Protein AF-A0A9E6S1B4-F1 (afdb_monomer)

Mean predicted aligned error: 5.27 Å

Solvent-accessible surface area (backbone atoms only — not comparable to full-atom values): 9412 Å² total; per-residue (Å²): 136,85,59,66,65,37,51,51,25,33,71,70,64,38,56,71,58,23,32,52,42,49,44,49,50,55,27,50,64,51,75,34,67,83,43,92,79,65,67,80,50,60,74,40,54,76,64,42,59,62,69,63,54,49,52,54,33,50,51,36,23,66,56,49,74,61,35,23,15,50,50,43,37,40,50,52,29,45,79,61,71,38,50,43,78,50,42,69,63,47,36,74,74,39,48,66,60,47,30,52,36,49,50,51,41,37,45,66,21,43,48,30,47,99,84,72,44,78,51,91,64,92,57,98,34,57,26,37,36,66,56,63,56,77,93,60,61,58,99,61,52,48,63,51,50,37,52,54,34,38,66,59,53,71,82,70,47,61,78,76,66,68,87,80,79,130

Secondary structure (DSSP, 8-state):
---HHHHHHHHTT-HHHHHHHHHHHHHHHTT-TT-TT----HHHHHTS-HHHHHHHHHHHHHHHTTSSSHHHHHHHHHHTT--GGGHHHHHHH-HHHHHHHHHHHHHHTTSB-TTSPBP-S----TT----TTTTSS-SS--HHHHHHHTT--GGGTTTGGGTT--

Radius of gyration: 15.28 Å; Cα contacts (8 Å, |Δi|>4): 202; chains: 1; bounding box: 38×52×39 Å

Foldseek 3Di:
DDCPQLLVCLLVVVQVSNLVVVLCVLCVQLVNNPPPVSADDLVSLVVGDLVVLVVSQVSQCVSVVNQEGLLQLQVLLVVLVHHLLCNVVVCVVPVPSSLVSQLVSCVQLVCADPVRDGDPDDDSHRHVPDCRCVVPDDPRHRNNSSSNSSSDDVVSNVVVPPPPDD

Structure (mmCIF, N/CA/C/O backbone):
data_AF-A0A9E6S1B4-F1
#
_entry.id   AF-A0A9E6S1B4-F1
#
loop_
_atom_site.group_PDB
_atom_site.id
_atom_site.type_symbol
_atom_site.label_atom_id
_atom_site.label_alt_id
_atom_site.label_comp_id
_atom_site.label_asym_id
_atom_site.label_entity_id
_atom_site.label_seq_id
_atom_site.pdbx_PDB_ins_code
_atom_site.Cartn_x
_atom_site.Cartn_y
_atom_site.Cartn_z
_atom_site.occupancy
_atom_site.B_iso_or_equiv
_atom_site.auth_seq_id
_atom_site.auth_comp_id
_atom_site.auth_asym_id
_atom_site.auth_atom_id
_atom_site.pdbx_PDB_model_num
ATOM 1 N N . MET A 1 1 ? -2.573 5.294 18.873 1.00 83.50 1 MET A N 1
ATOM 2 C CA . MET 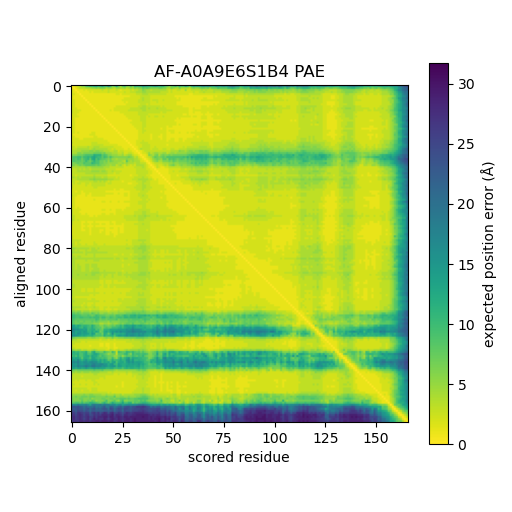A 1 1 ? -3.409 5.182 17.659 1.00 83.50 1 MET A CA 1
ATOM 3 C C . MET A 1 1 ? -4.645 4.355 17.998 1.00 83.50 1 MET A C 1
ATOM 5 O O . MET A 1 1 ? -4.508 3.423 18.778 1.00 83.50 1 MET A O 1
ATOM 9 N N . ASN A 1 2 ? -5.833 4.700 17.493 1.00 91.81 2 ASN A N 1
ATOM 10 C CA . ASN A 1 2 ? -7.067 3.944 17.747 1.00 91.81 2 ASN A CA 1
ATOM 11 C C . ASN A 1 2 ? -7.478 3.187 16.474 1.00 91.81 2 ASN A C 1
ATOM 13 O O . ASN A 1 2 ? -7.767 3.823 15.470 1.00 91.81 2 ASN A O 1
ATOM 17 N N . LEU A 1 3 ? -7.518 1.852 16.526 1.00 95.25 3 LEU A N 1
ATOM 18 C CA . LEU A 1 3 ? -7.828 0.991 15.374 1.00 95.25 3 LEU A CA 1
ATOM 19 C C . LEU A 1 3 ? -9.288 0.521 15.307 1.00 95.25 3 LEU A C 1
ATOM 21 O O . LEU A 1 3 ? -9.654 -0.195 14.376 1.00 95.25 3 LEU A O 1
ATOM 25 N N . ILE A 1 4 ? -10.133 0.909 16.268 1.00 96.94 4 ILE A N 1
ATOM 26 C CA . ILE A 1 4 ? -11.497 0.374 16.413 1.00 96.94 4 ILE A CA 1
ATOM 27 C C . ILE A 1 4 ? -12.339 0.619 15.154 1.00 96.94 4 ILE A C 1
ATOM 29 O O . ILE A 1 4 ? -13.049 -0.278 14.704 1.00 96.94 4 ILE A O 1
ATOM 33 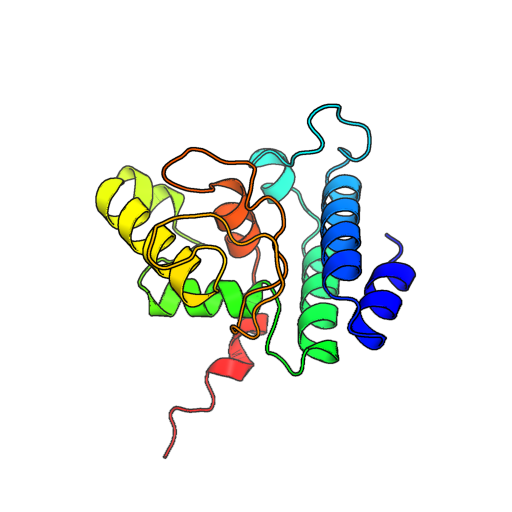N N . ASN A 1 5 ? -12.240 1.810 14.558 1.00 97.75 5 ASN A N 1
ATOM 34 C CA . ASN A 1 5 ? -12.980 2.137 13.339 1.00 97.75 5 ASN A CA 1
ATOM 35 C C . ASN A 1 5 ? -12.524 1.287 12.152 1.00 97.75 5 ASN A C 1
ATOM 37 O O . ASN A 1 5 ? -13.369 0.748 11.438 1.00 97.75 5 ASN A O 1
ATOM 41 N N . LEU A 1 6 ? -11.208 1.129 11.974 1.00 98.25 6 LEU A N 1
ATOM 42 C CA . LEU A 1 6 ? -10.651 0.313 10.898 1.00 98.25 6 LEU A CA 1
ATOM 43 C C . LEU A 1 6 ? -11.112 -1.136 11.045 1.00 98.25 6 LEU A C 1
ATOM 45 O O . LEU A 1 6 ? -11.641 -1.711 10.098 1.00 98.25 6 LEU A O 1
ATOM 49 N N . GLN A 1 7 ? -10.968 -1.701 12.244 1.00 98.31 7 GLN A N 1
ATOM 50 C CA . GLN A 1 7 ? -11.413 -3.058 12.535 1.00 98.31 7 GLN A CA 1
ATOM 51 C C . GLN A 1 7 ? -12.904 -3.238 12.236 1.00 98.31 7 GLN A C 1
ATOM 53 O O . GLN A 1 7 ? -13.259 -4.187 11.544 1.00 98.31 7 GLN A O 1
ATOM 58 N N . ARG A 1 8 ? -13.764 -2.327 12.710 1.00 98.50 8 ARG A N 1
ATOM 59 C CA . ARG A 1 8 ? -15.213 -2.395 12.479 1.00 98.50 8 ARG A CA 1
ATOM 60 C C . ARG A 1 8 ? -15.544 -2.371 10.987 1.00 98.50 8 ARG A C 1
ATOM 62 O O . ARG A 1 8 ? -16.303 -3.209 10.517 1.00 98.50 8 ARG A O 1
ATOM 69 N N . HIS A 1 9 ? -14.950 -1.446 10.232 1.00 98.31 9 HIS A N 1
ATOM 70 C CA . HIS A 1 9 ? -15.182 -1.365 8.791 1.00 98.31 9 HIS A CA 1
ATOM 71 C C . HIS A 1 9 ? -14.699 -2.613 8.048 1.00 98.31 9 HIS A C 1
ATOM 73 O O . HIS A 1 9 ? -15.373 -3.063 7.126 1.00 98.31 9 HIS A O 1
ATOM 79 N N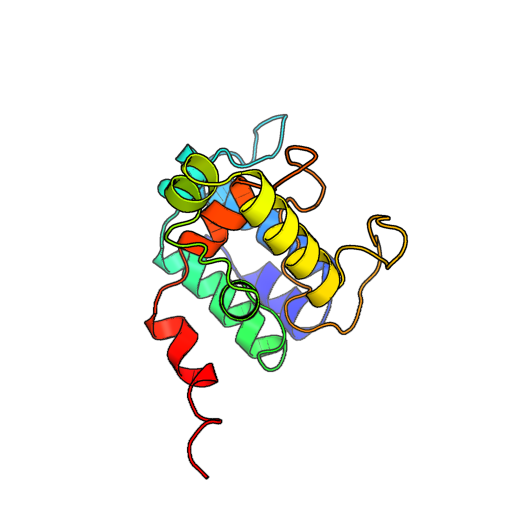 . LEU A 1 10 ? -13.565 -3.188 8.448 1.00 98.00 10 LEU A N 1
ATOM 80 C CA . LEU A 1 10 ? -13.043 -4.418 7.855 1.00 98.00 10 LEU A CA 1
ATOM 81 C C . LEU A 1 10 ? -13.916 -5.637 8.173 1.00 98.00 10 LEU A C 1
ATOM 83 O O . LEU A 1 10 ? -14.202 -6.427 7.278 1.00 98.00 10 LEU A O 1
ATOM 87 N N . GLU A 1 11 ? -14.373 -5.771 9.415 1.00 97.56 11 GLU A N 1
ATOM 88 C CA . GLU A 1 11 ? -15.261 -6.853 9.852 1.00 97.56 11 GLU A CA 1
ATOM 89 C C . GLU A 1 11 ? -16.614 -6.816 9.122 1.00 97.56 11 GLU A C 1
ATOM 91 O O . GLU A 1 11 ? -17.119 -7.850 8.687 1.00 97.56 11 GLU A O 1
ATOM 96 N N . GLU A 1 12 ? -17.154 -5.617 8.898 1.00 97.75 12 GLU A N 1
ATOM 97 C CA . GLU A 1 12 ? -18.367 -5.376 8.104 1.00 97.75 12 GLU A CA 1
ATOM 98 C C . GLU A 1 12 ? -18.131 -5.458 6.580 1.00 97.75 12 GLU A C 1
ATOM 100 O O . GLU A 1 12 ? -19.069 -5.270 5.807 1.00 97.75 12 GLU A O 1
ATOM 105 N N . GLN A 1 13 ? -16.894 -5.709 6.127 1.00 95.50 13 GLN A N 1
ATOM 106 C CA . GLN A 1 13 ? -16.483 -5.701 4.712 1.00 95.50 13 GLN A CA 1
ATOM 107 C C . GLN A 1 13 ? -16.774 -4.375 3.984 1.00 95.50 13 GLN A C 1
ATOM 109 O O . GLN A 1 13 ? -16.913 -4.314 2.759 1.00 95.50 13 GLN A O 1
ATOM 114 N N . ASN A 1 14 ? -16.814 -3.275 4.733 1.00 96.25 14 ASN A N 1
ATOM 115 C CA . ASN A 1 14 ? -16.967 -1.913 4.237 1.00 96.25 14 ASN A CA 1
ATOM 116 C C . ASN A 1 14 ? -15.628 -1.390 3.686 1.00 96.25 14 ASN A C 1
ATOM 118 O O . ASN A 1 14 ? -15.056 -0.431 4.204 1.00 96.25 14 ASN A O 1
ATOM 122 N N . TRP A 1 15 ? -15.114 -2.020 2.622 1.00 94.56 15 TRP A N 1
ATOM 123 C CA . TRP A 1 15 ? -13.738 -1.830 2.139 1.00 94.56 15 TRP A CA 1
ATOM 124 C C . TRP A 1 15 ? -13.364 -0.383 1.820 1.00 94.56 15 TRP A C 1
ATOM 126 O O . TRP A 1 15 ? -12.248 0.035 2.106 1.00 94.56 15 TRP A O 1
ATOM 136 N N . LEU A 1 16 ? -14.290 0.391 1.250 1.00 92.81 16 LEU A N 1
ATOM 137 C CA . LEU A 1 16 ? -14.044 1.798 0.926 1.00 92.81 16 LEU A CA 1
ATOM 138 C C . LEU A 1 16 ? -13.891 2.661 2.184 1.00 92.81 16 LEU A C 1
ATOM 140 O O . LEU A 1 16 ? -13.066 3.570 2.203 1.00 92.81 16 LEU A O 1
ATOM 144 N N . GLU A 1 17 ? -14.658 2.382 3.238 1.00 95.12 17 GLU A N 1
ATOM 145 C CA . GLU A 1 17 ? -14.522 3.096 4.511 1.00 95.12 17 GLU A CA 1
ATOM 146 C C . GLU A 1 17 ? -13.284 2.623 5.281 1.00 95.12 17 GLU A C 1
ATOM 148 O O . GLU A 1 17 ? -12.561 3.446 5.835 1.00 95.12 17 GLU A O 1
ATOM 153 N N . ALA A 1 18 ? -12.963 1.326 5.230 1.00 96.44 18 ALA A N 1
ATOM 154 C CA . ALA A 1 18 ? -11.707 0.800 5.762 1.00 96.44 18 ALA A CA 1
ATOM 155 C C . ALA A 1 18 ? -10.482 1.422 5.069 1.00 96.44 18 ALA A C 1
ATOM 157 O O . ALA A 1 18 ? -9.483 1.723 5.723 1.00 96.44 18 ALA A O 1
ATOM 158 N N . ASP A 1 19 ? -10.551 1.655 3.757 1.00 95.12 19 ASP A N 1
ATOM 159 C CA . ASP A 1 19 ? -9.494 2.317 2.992 1.00 95.12 19 ASP A CA 1
ATOM 160 C C . ASP A 1 19 ? -9.310 3.786 3.404 1.00 95.12 19 ASP A C 1
ATOM 162 O O . ASP A 1 19 ? -8.189 4.233 3.660 1.00 95.12 19 ASP A O 1
ATOM 166 N N . LYS A 1 20 ? -10.416 4.528 3.558 1.00 93.62 20 LYS A N 1
ATOM 167 C CA . LYS A 1 20 ? -10.396 5.909 4.071 1.00 93.62 20 LYS A CA 1
ATOM 168 C C . LYS A 1 20 ? -9.837 5.985 5.489 1.00 93.62 20 LYS A C 1
ATOM 170 O O . LYS A 1 20 ? -9.020 6.861 5.767 1.00 93.62 20 LYS A O 1
ATOM 175 N N . GLU A 1 21 ? -10.240 5.070 6.365 1.00 96.44 21 GLU A N 1
ATOM 176 C CA . GLU A 1 21 ? -9.733 5.014 7.736 1.00 96.44 21 GLU A CA 1
ATOM 177 C C . GLU A 1 21 ? -8.245 4.647 7.753 1.00 96.44 21 GLU A C 1
ATOM 179 O O . GLU A 1 21 ? -7.461 5.283 8.449 1.00 96.44 21 GLU A O 1
ATOM 184 N N . THR A 1 22 ? -7.815 3.698 6.915 1.00 96.62 22 THR A N 1
ATOM 185 C CA . THR A 1 22 ? -6.392 3.358 6.742 1.00 96.62 22 THR A CA 1
ATOM 186 C C . THR A 1 22 ? -5.586 4.587 6.325 1.00 96.62 22 THR A C 1
ATOM 188 O O . THR A 1 22 ? -4.553 4.890 6.919 1.00 96.62 22 THR A O 1
ATOM 191 N N . ARG A 1 23 ? -6.084 5.350 5.344 1.00 94.19 23 ARG A N 1
ATOM 192 C CA . ARG A 1 23 ? -5.483 6.615 4.901 1.00 94.19 23 ARG A CA 1
ATOM 193 C C . ARG A 1 23 ? -5.363 7.622 6.045 1.00 94.19 23 ARG A C 1
ATOM 195 O O . ARG A 1 23 ? -4.309 8.239 6.199 1.00 94.19 23 ARG A O 1
ATOM 202 N N . TYR A 1 24 ? -6.422 7.787 6.834 1.00 93.44 24 TYR A N 1
ATOM 203 C CA . TYR A 1 24 ? -6.446 8.690 7.983 1.00 93.44 24 TYR A CA 1
ATOM 204 C C . TYR A 1 24 ? -5.435 8.285 9.062 1.00 93.44 24 TYR A C 1
ATOM 206 O O . TYR A 1 24 ? -4.665 9.126 9.525 1.00 93.44 24 TYR A O 1
ATOM 214 N N . LEU A 1 25 ? -5.377 6.997 9.408 1.00 95.56 25 LEU A N 1
ATOM 215 C CA . LEU A 1 25 ? -4.447 6.466 10.403 1.00 95.56 25 LEU A CA 1
ATOM 216 C C . LEU A 1 25 ? -2.990 6.682 9.986 1.00 95.56 25 LEU A C 1
ATOM 218 O O . LEU A 1 25 ? -2.199 7.162 10.794 1.00 95.56 25 LEU A O 1
ATOM 222 N N . LEU A 1 26 ? -2.640 6.427 8.719 1.00 94.69 26 LEU A N 1
ATOM 223 C CA . LEU A 1 26 ? -1.282 6.688 8.231 1.00 94.69 26 LEU A CA 1
ATOM 224 C C . LEU A 1 26 ? -0.925 8.185 8.286 1.00 94.69 26 LEU A C 1
ATOM 226 O O . LEU A 1 26 ? 0.203 8.530 8.635 1.00 94.69 26 LEU A O 1
ATOM 230 N N . LEU A 1 27 ? -1.874 9.088 7.996 1.00 92.94 27 LEU A N 1
ATOM 231 C CA . LEU A 1 27 ? -1.656 10.529 8.171 1.00 92.94 27 LEU A CA 1
ATOM 232 C C . LEU A 1 27 ? -1.432 10.895 9.642 1.00 92.94 27 LEU A C 1
ATOM 234 O O . LEU A 1 27 ? -0.482 11.623 9.927 1.00 92.94 27 LEU A O 1
ATOM 238 N N . GLN A 1 28 ? -2.239 10.369 10.567 1.00 93.62 28 GLN A N 1
ATOM 239 C CA . GLN A 1 28 ? -2.048 10.599 12.003 1.00 93.62 28 GLN A CA 1
ATOM 240 C C . GLN A 1 28 ? -0.690 10.094 12.494 1.00 93.62 28 GLN A C 1
ATOM 242 O O . GLN A 1 28 ? 0.002 10.796 13.225 1.00 93.62 28 GLN A O 1
ATOM 247 N N . MET A 1 29 ? -0.285 8.892 12.077 1.00 93.81 29 MET A N 1
ATOM 248 C CA . MET A 1 29 ? 1.014 8.310 12.433 1.00 93.81 29 MET A CA 1
ATOM 249 C C . MET A 1 29 ? 2.187 9.174 11.961 1.00 93.81 29 MET A C 1
ATOM 251 O O . MET A 1 29 ? 3.230 9.199 12.604 1.00 93.81 29 MET A O 1
ATOM 255 N N . SER A 1 30 ? 2.004 9.896 10.856 1.00 91.62 30 SER A N 1
ATOM 256 C CA . SER A 1 30 ? 2.998 10.819 10.308 1.00 91.62 30 SER A CA 1
ATOM 257 C C . SER A 1 30 ? 2.924 12.252 10.855 1.00 91.62 30 SER A C 1
ATOM 259 O O . SER A 1 30 ? 3.730 13.093 10.459 1.00 91.62 30 SER A O 1
ATOM 261 N N . GLY A 1 31 ? 1.939 12.569 11.707 1.00 90.50 31 GLY A N 1
ATOM 262 C CA . GLY A 1 31 ? 1.670 13.935 12.174 1.00 90.50 31 GLY A CA 1
ATOM 263 C C . GLY A 1 31 ? 1.188 14.890 11.072 1.00 90.50 31 GLY A C 1
ATOM 264 O O . GLY A 1 31 ? 1.477 16.088 11.113 1.00 90.50 31 GLY A O 1
ATOM 265 N N . ARG A 1 32 ? 0.515 14.365 10.038 1.00 89.69 32 ARG A N 1
ATOM 266 C CA . ARG A 1 32 ? 0.046 15.114 8.851 1.00 89.69 32 ARG A CA 1
ATOM 267 C C . ARG A 1 32 ? -1.467 15.107 8.686 1.00 89.69 32 ARG A C 1
ATOM 269 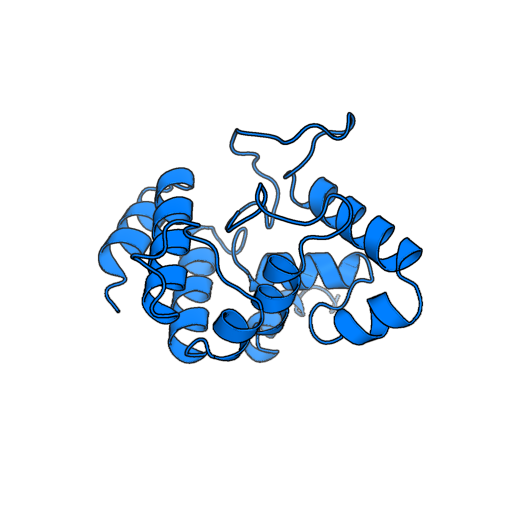O O . ARG A 1 32 ? -1.972 15.480 7.630 1.00 89.69 32 ARG A O 1
ATOM 276 N N . GLU A 1 33 ? -2.210 14.718 9.711 1.00 88.06 33 GLU A N 1
ATOM 277 C CA . GLU A 1 33 ? -3.671 14.659 9.690 1.00 88.06 33 GLU A CA 1
ATOM 278 C C . GLU A 1 33 ? -4.338 16.020 9.431 1.00 88.06 33 GLU A C 1
ATOM 280 O O . GLU A 1 33 ? -5.441 16.063 8.893 1.00 88.06 33 GLU A O 1
ATOM 285 N N . ASN A 1 34 ? -3.646 17.123 9.741 1.00 85.50 34 ASN A N 1
ATOM 286 C CA . ASN A 1 34 ? -4.112 18.495 9.511 1.00 85.50 34 ASN A CA 1
ATOM 287 C C . ASN A 1 34 ? -3.453 19.179 8.296 1.00 85.50 34 ASN A C 1
ATOM 289 O O . ASN A 1 34 ? -3.675 20.368 8.064 1.00 85.50 34 ASN A O 1
ATOM 293 N N . ASP A 1 35 ? -2.615 18.472 7.530 1.00 82.75 35 ASP A N 1
ATOM 294 C CA . ASP A 1 35 ? -1.956 19.047 6.356 1.00 82.75 35 ASP A CA 1
ATOM 295 C C . ASP A 1 35 ? -2.968 19.261 5.218 1.00 82.75 35 ASP A C 1
ATOM 297 O O . ASP A 1 35 ? -3.763 18.376 4.900 1.00 82.75 35 ASP A O 1
ATOM 301 N N . LEU A 1 36 ? -2.918 20.427 4.567 1.00 77.38 36 LEU A N 1
ATOM 302 C CA . LEU A 1 36 ? -3.838 20.797 3.483 1.00 77.38 36 LEU A CA 1
ATOM 303 C C . LEU A 1 36 ? -3.769 19.848 2.282 1.00 77.38 36 LEU A C 1
ATOM 305 O O . LEU A 1 36 ? -4.769 19.647 1.598 1.00 77.38 36 LEU A O 1
ATOM 309 N N . GLN A 1 37 ? -2.600 19.264 2.017 1.00 76.12 37 GLN A N 1
ATOM 310 C CA . GLN A 1 37 ? -2.419 18.311 0.925 1.00 76.12 37 GLN A CA 1
ATOM 311 C C . GLN A 1 37 ? -2.964 16.931 1.293 1.00 76.12 37 GLN A C 1
ATOM 313 O O . GLN A 1 37 ? -3.161 16.111 0.398 1.00 76.12 37 GLN A O 1
ATOM 318 N N . GLN A 1 38 ? -3.177 16.675 2.595 1.00 76.31 38 GLN A N 1
ATOM 319 C CA . GLN A 1 38 ? -3.548 15.385 3.170 1.00 76.31 38 GLN A CA 1
ATOM 320 C C . GLN A 1 38 ? -2.833 14.247 2.449 1.00 76.31 38 GLN A C 1
ATOM 322 O O . GLN A 1 38 ? -3.497 13.344 1.964 1.00 76.31 38 GLN A O 1
ATOM 327 N N . ARG A 1 39 ? -1.511 14.335 2.291 1.00 78.81 39 ARG A N 1
ATOM 328 C CA . ARG A 1 39 ? -0.668 13.351 1.604 1.00 78.81 39 ARG A CA 1
ATOM 329 C C . ARG A 1 39 ? 0.595 13.135 2.428 1.00 78.81 39 ARG A C 1
ATOM 331 O O . ARG A 1 39 ? 1.153 14.086 2.985 1.00 78.81 39 ARG A O 1
ATOM 338 N N . LEU A 1 40 ? 1.049 11.888 2.473 1.00 83.62 40 LEU A N 1
ATOM 339 C CA . LEU A 1 40 ? 2.348 11.536 3.034 1.00 83.62 40 LEU A CA 1
ATOM 340 C C . LEU A 1 40 ? 3.459 11.917 2.061 1.00 83.62 40 LEU A C 1
ATOM 342 O O . LEU A 1 40 ? 3.344 11.676 0.859 1.00 83.62 40 LEU A O 1
ATOM 346 N N . ARG A 1 41 ? 4.550 12.483 2.569 1.00 88.62 41 ARG A N 1
ATOM 347 C CA . ARG A 1 41 ? 5.801 12.569 1.815 1.00 88.62 41 ARG A CA 1
ATOM 348 C C . ARG A 1 41 ? 6.608 11.312 2.110 1.00 88.62 41 ARG A C 1
ATOM 350 O O . ARG A 1 41 ? 6.461 10.707 3.169 1.00 88.62 41 ARG A O 1
ATOM 357 N N . ILE A 1 42 ? 7.513 10.959 1.203 1.00 90.31 42 ILE A N 1
ATOM 358 C CA . ILE A 1 42 ? 8.415 9.807 1.369 1.00 90.31 42 ILE A CA 1
ATOM 359 C C . ILE A 1 42 ? 9.141 9.840 2.724 1.00 90.31 42 ILE A C 1
ATOM 361 O O . ILE A 1 42 ? 9.183 8.828 3.411 1.00 90.31 42 ILE A O 1
ATOM 365 N N . LEU A 1 43 ? 9.634 11.013 3.139 1.00 90.25 43 LEU A N 1
ATOM 366 C CA . LEU A 1 43 ? 10.314 11.181 4.430 1.00 90.25 43 LEU A CA 1
ATOM 367 C C . LEU A 1 43 ? 9.412 10.858 5.626 1.00 90.25 43 LEU A C 1
ATOM 369 O O . LEU A 1 43 ? 9.883 10.324 6.622 1.00 90.25 43 LEU A O 1
ATOM 373 N N . ASP A 1 44 ? 8.120 11.171 5.527 1.00 91.69 44 ASP A N 1
ATOM 374 C CA . ASP A 1 44 ? 7.182 10.886 6.607 1.00 91.69 44 ASP A CA 1
ATOM 375 C C . ASP A 1 44 ? 6.885 9.380 6.678 1.00 91.69 44 ASP A C 1
ATOM 377 O O . ASP A 1 44 ? 6.821 8.818 7.768 1.00 91.69 44 ASP A O 1
ATOM 381 N N . ILE A 1 45 ? 6.780 8.717 5.517 1.00 92.94 45 ILE A N 1
ATOM 382 C CA . ILE A 1 45 ? 6.604 7.259 5.407 1.00 92.94 45 ILE A CA 1
ATOM 383 C C . ILE A 1 45 ? 7.775 6.518 6.056 1.00 92.94 45 ILE A C 1
ATOM 385 O O . ILE A 1 45 ? 7.562 5.588 6.824 1.00 92.94 45 ILE A O 1
ATOM 389 N N . GLU A 1 46 ? 9.004 6.953 5.784 1.00 9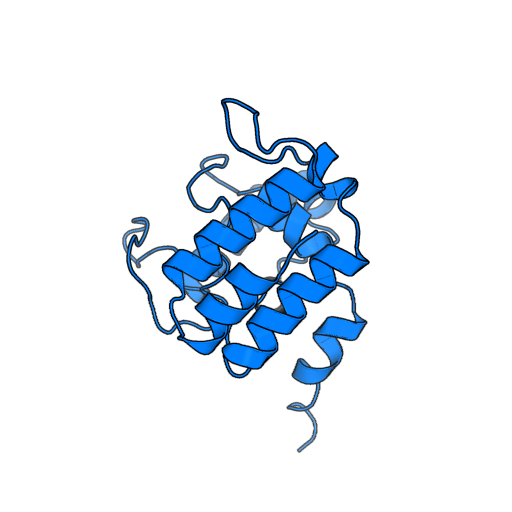0.00 46 GLU A N 1
ATOM 390 C CA . GLU A 1 46 ? 10.224 6.356 6.345 1.00 90.00 46 GLU A CA 1
ATOM 391 C C . GLU A 1 46 ? 10.313 6.487 7.873 1.00 90.00 46 GLU A C 1
ATOM 393 O O . GLU A 1 46 ? 11.053 5.743 8.509 1.00 90.00 46 GLU A O 1
ATOM 398 N N . SER A 1 47 ? 9.547 7.411 8.460 1.00 91.75 47 SER A N 1
ATOM 399 C CA . SER A 1 47 ? 9.461 7.625 9.908 1.00 91.75 47 SER A CA 1
ATOM 400 C C . SER A 1 47 ? 8.241 6.980 10.575 1.00 91.75 47 SER A C 1
ATOM 402 O O . SER A 1 47 ? 8.058 7.147 11.782 1.00 91.75 47 SER A O 1
ATOM 404 N N . LEU A 1 48 ? 7.388 6.272 9.822 1.00 94.50 48 LEU A N 1
ATOM 405 C CA . LEU A 1 48 ? 6.192 5.649 10.388 1.00 94.50 48 LEU A CA 1
ATOM 406 C C . LEU A 1 48 ? 6.567 4.582 11.434 1.00 94.50 48 LEU A C 1
ATOM 408 O O . LEU A 1 48 ? 7.462 3.773 11.181 1.00 94.50 48 LEU A O 1
ATOM 412 N N . PRO A 1 49 ? 5.854 4.515 12.576 1.00 95.12 49 PRO A N 1
ATOM 413 C CA . PRO A 1 49 ? 6.034 3.433 13.538 1.00 95.12 49 PRO A CA 1
ATOM 414 C C . PRO A 1 49 ? 5.698 2.082 12.896 1.00 95.12 49 PRO A C 1
ATOM 416 O O . PRO A 1 49 ? 4.554 1.848 12.485 1.00 95.12 49 PRO A O 1
ATOM 419 N N . LEU A 1 50 ? 6.696 1.199 12.802 1.00 94.19 50 LEU A N 1
ATOM 420 C CA . LEU A 1 50 ? 6.583 -0.069 12.083 1.00 94.19 50 LEU A CA 1
ATOM 421 C C . LEU A 1 50 ? 5.534 -0.985 12.719 1.00 94.19 50 LEU A C 1
ATOM 423 O O . LEU A 1 50 ? 4.740 -1.589 12.004 1.00 94.19 50 LEU A O 1
ATOM 427 N N . GLU A 1 51 ? 5.469 -1.032 14.049 1.00 93.25 51 GLU A N 1
ATOM 428 C CA . GLU A 1 51 ? 4.511 -1.860 14.781 1.00 93.25 51 GLU A CA 1
ATOM 429 C C . GLU A 1 51 ? 3.067 -1.465 14.446 1.00 93.25 51 GLU A C 1
ATOM 431 O O . GLU A 1 51 ? 2.223 -2.316 14.175 1.00 93.25 51 GLU A O 1
ATOM 436 N N . ASN A 1 52 ? 2.778 -0.163 14.379 1.00 94.94 52 ASN A N 1
ATOM 437 C CA . ASN A 1 52 ? 1.444 0.321 14.025 1.00 94.94 52 ASN A CA 1
ATOM 438 C C . ASN A 1 52 ? 1.106 0.074 12.545 1.00 94.94 52 ASN A C 1
ATOM 440 O O . ASN A 1 52 ? -0.039 -0.248 12.224 1.00 94.94 52 ASN A O 1
ATOM 444 N N . PHE A 1 53 ? 2.085 0.185 11.641 1.00 96.06 53 PHE A N 1
ATOM 445 C CA . PHE A 1 53 ? 1.902 -0.176 10.232 1.00 96.06 53 PHE A CA 1
ATOM 446 C C . PHE A 1 53 ? 1.582 -1.674 10.075 1.00 96.06 53 PHE A C 1
ATOM 448 O O . PHE A 1 53 ? 0.656 -2.043 9.346 1.00 96.06 53 PHE A O 1
ATOM 455 N N . GLN A 1 54 ? 2.285 -2.530 10.819 1.00 95.81 54 GLN A N 1
ATOM 456 C CA . GLN A 1 54 ? 2.045 -3.973 10.858 1.00 95.81 54 GLN A CA 1
ATOM 457 C C . GLN A 1 54 ? 0.657 -4.314 11.401 1.00 95.81 54 GLN A C 1
ATOM 459 O O . GLN A 1 54 ? -0.028 -5.161 10.830 1.00 95.81 54 GLN A O 1
ATOM 464 N N . GLU A 1 55 ? 0.194 -3.642 12.459 1.00 96.06 55 GLU A N 1
ATOM 465 C CA . GLU A 1 55 ? -1.162 -3.829 12.993 1.00 96.06 55 GLU A CA 1
ATOM 466 C C . GLU A 1 55 ? -2.243 -3.539 11.944 1.00 96.06 55 GLU A C 1
ATOM 468 O O . GLU A 1 55 ? -3.179 -4.328 11.786 1.00 96.06 55 GLU A O 1
ATOM 473 N N . ILE A 1 56 ? -2.093 -2.453 11.177 1.00 97.56 56 ILE A N 1
ATOM 474 C CA . ILE A 1 56 ? -2.996 -2.124 10.065 1.00 97.56 56 ILE A CA 1
ATOM 475 C C . ILE A 1 56 ? -2.982 -3.249 9.022 1.00 97.56 56 ILE A C 1
ATOM 477 O O . ILE A 1 56 ? -4.046 -3.732 8.627 1.00 97.56 56 ILE A O 1
ATOM 481 N N . ASN A 1 57 ? -1.799 -3.702 8.597 1.00 97.44 57 ASN A N 1
ATOM 482 C CA . ASN A 1 57 ? -1.660 -4.788 7.625 1.00 97.44 57 ASN A CA 1
ATOM 483 C C . ASN A 1 57 ? -2.310 -6.095 8.119 1.00 97.44 57 ASN A C 1
ATOM 485 O O . ASN A 1 57 ? -3.045 -6.742 7.374 1.00 97.44 57 ASN A O 1
ATOM 489 N N . MET A 1 58 ? -2.099 -6.464 9.386 1.00 96.44 58 MET A N 1
ATOM 490 C CA . MET A 1 58 ? -2.686 -7.665 9.990 1.00 96.44 58 MET A CA 1
ATOM 491 C C . MET A 1 58 ? -4.216 -7.627 10.015 1.00 96.44 58 MET A C 1
ATOM 493 O O . MET A 1 58 ? -4.853 -8.655 9.780 1.00 96.44 58 MET A O 1
ATOM 497 N N . LEU A 1 59 ? -4.821 -6.465 10.276 1.00 97.88 59 LEU A N 1
ATOM 498 C CA . LEU A 1 59 ? -6.276 -6.316 10.223 1.00 97.88 59 LEU A CA 1
ATOM 499 C C . LEU A 1 59 ? -6.803 -6.542 8.801 1.00 97.88 59 LEU A C 1
ATOM 501 O O . LEU A 1 59 ? -7.770 -7.287 8.628 1.00 97.88 59 LEU A O 1
ATOM 505 N N . TRP A 1 60 ? -6.153 -5.950 7.793 1.00 97.69 60 TRP A N 1
ATOM 506 C CA . TRP A 1 60 ? -6.517 -6.158 6.389 1.00 97.69 60 TRP A CA 1
ATOM 507 C C . TRP A 1 60 ? -6.456 -7.633 6.004 1.00 97.69 60 TRP A C 1
ATOM 509 O O . TRP A 1 60 ? -7.445 -8.157 5.493 1.00 97.69 60 TRP A O 1
ATOM 519 N N . LEU A 1 61 ? -5.363 -8.326 6.326 1.00 96.38 61 LEU A N 1
ATOM 520 C CA . LEU A 1 61 ? -5.221 -9.760 6.063 1.00 96.38 61 LEU A CA 1
ATOM 521 C C . LEU A 1 61 ? -6.320 -10.576 6.755 1.00 96.38 61 LEU A C 1
ATOM 523 O O . LEU A 1 61 ? -7.009 -11.367 6.111 1.00 96.38 61 LEU A O 1
ATOM 527 N N . LYS A 1 62 ? -6.526 -10.353 8.059 1.00 96.38 62 LYS A N 1
ATOM 528 C CA . LYS A 1 62 ? -7.467 -11.126 8.880 1.00 96.38 62 LYS A CA 1
ATOM 529 C C . LYS A 1 62 ? -8.890 -11.083 8.329 1.00 96.38 62 LYS A C 1
ATOM 531 O O . LYS A 1 62 ? -9.528 -12.125 8.205 1.00 96.38 62 LYS A O 1
ATOM 536 N N . TYR A 1 63 ? -9.399 -9.892 8.032 1.00 96.94 63 TYR A N 1
ATOM 537 C CA . TYR A 1 63 ? -10.805 -9.720 7.656 1.00 96.94 63 TYR A CA 1
ATOM 538 C C . TYR A 1 63 ? -11.057 -9.865 6.153 1.00 96.94 63 TYR A C 1
ATOM 540 O O . TYR A 1 63 ? -12.198 -10.074 5.751 1.00 96.94 63 TYR A O 1
ATOM 548 N N . SER A 1 64 ? -10.012 -9.821 5.321 1.00 95.44 64 SER A N 1
ATOM 549 C CA . SER A 1 64 ? -10.126 -10.050 3.874 1.00 95.44 64 SER A CA 1
ATOM 550 C C . SER A 1 64 ? -9.874 -11.493 3.440 1.00 95.44 64 SER A C 1
ATOM 552 O O . SER A 1 64 ? -9.890 -11.756 2.240 1.00 95.44 64 SER A O 1
ATOM 554 N N . GLN A 1 65 ? -9.644 -12.421 4.378 1.00 94.69 65 GLN A N 1
ATOM 555 C CA . GLN A 1 65 ? -9.183 -13.785 4.076 1.00 94.69 65 GLN A CA 1
ATOM 556 C C . GLN A 1 65 ? -7.876 -13.761 3.268 1.00 94.69 65 GLN A C 1
ATOM 558 O O . GLN A 1 65 ? -7.759 -14.413 2.237 1.00 94.69 65 GLN A O 1
ATOM 563 N N . GLU A 1 66 ? -6.927 -12.937 3.721 1.00 93.75 66 GLU A N 1
ATOM 564 C CA . GLU A 1 66 ? -5.591 -12.761 3.132 1.00 93.75 66 GLU A CA 1
ATOM 565 C C . GLU A 1 66 ? -5.595 -12.215 1.691 1.00 93.75 66 GLU A C 1
ATOM 567 O O . GLU A 1 66 ? -4.569 -12.196 1.020 1.00 93.75 66 GLU A O 1
ATOM 572 N N . ARG A 1 67 ? -6.732 -11.690 1.217 1.00 94.62 67 ARG A N 1
ATOM 573 C CA . ARG A 1 67 ? -6.863 -11.136 -0.139 1.00 94.62 67 ARG A CA 1
ATOM 574 C C . ARG A 1 67 ? -6.374 -9.701 -0.275 1.00 94.62 67 ARG A C 1
ATOM 576 O O . ARG A 1 67 ? -6.056 -9.274 -1.385 1.00 94.62 67 ARG A O 1
ATOM 583 N N . PHE A 1 68 ? -6.397 -8.930 0.808 1.00 96.12 68 PHE A N 1
ATOM 584 C CA . PHE A 1 68 ? -6.044 -7.511 0.850 1.00 96.12 68 PHE A CA 1
ATOM 585 C C . PHE A 1 68 ? -5.012 -7.249 1.944 1.00 96.12 68 PHE A C 1
ATOM 587 O O . PHE A 1 68 ? -4.989 -7.925 2.971 1.00 96.12 68 PHE A O 1
ATOM 594 N N . GLY A 1 69 ? -4.188 -6.227 1.732 1.00 96.62 69 GLY A N 1
ATOM 595 C CA . GLY A 1 69 ? -3.095 -5.868 2.629 1.00 96.62 69 GLY A CA 1
ATOM 596 C C . GLY A 1 69 ? -1.876 -5.357 1.870 1.00 96.62 69 GLY A C 1
ATOM 597 O O . GLY A 1 69 ? -1.709 -5.605 0.674 1.00 96.62 69 GLY A O 1
ATOM 598 N N . PHE A 1 70 ? -1.001 -4.655 2.584 1.00 97.12 70 PHE A N 1
ATOM 599 C CA . PHE A 1 70 ? 0.266 -4.173 2.038 1.00 97.12 70 PHE A CA 1
ATOM 600 C C . PHE A 1 70 ? 1.222 -5.328 1.732 1.00 97.12 70 PHE A C 1
ATOM 602 O O . PHE A 1 70 ? 1.912 -5.291 0.720 1.00 97.12 70 PHE A O 1
ATOM 609 N N . SER A 1 71 ? 1.224 -6.383 2.547 1.00 97.19 71 SER A N 1
ATOM 610 C CA . SER A 1 71 ? 2.009 -7.599 2.286 1.00 97.19 71 SER A CA 1
ATOM 611 C C . SER A 1 71 ? 1.564 -8.330 1.015 1.00 97.19 71 SER A C 1
ATOM 613 O O . SER A 1 71 ? 2.410 -8.743 0.223 1.00 97.19 71 SER A O 1
ATOM 615 N N . VAL A 1 72 ? 0.254 -8.394 0.755 1.00 96.88 72 VAL A N 1
ATOM 616 C CA . VAL A 1 72 ? -0.304 -8.933 -0.499 1.00 96.88 72 VAL A CA 1
ATOM 617 C C . VAL A 1 72 ? 0.180 -8.115 -1.699 1.00 96.88 72 VAL A C 1
ATOM 619 O O . VAL A 1 72 ? 0.702 -8.660 -2.668 1.00 96.88 72 VAL A O 1
ATOM 622 N N . GLN A 1 73 ? 0.060 -6.785 -1.628 1.00 97.12 73 GLN A N 1
ATOM 623 C CA . GLN A 1 73 ? 0.541 -5.886 -2.682 1.00 97.12 73 GLN A CA 1
ATOM 624 C C . GLN A 1 73 ? 2.048 -6.015 -2.909 1.00 97.12 73 GLN A C 1
ATOM 626 O O . GLN A 1 73 ? 2.493 -6.064 -4.054 1.00 97.12 73 GLN A O 1
ATOM 631 N N . TYR A 1 74 ? 2.827 -6.109 -1.832 1.00 97.25 74 TYR A N 1
ATOM 632 C CA . TYR A 1 74 ? 4.271 -6.295 -1.887 1.00 97.25 74 TYR A CA 1
ATOM 633 C C . TYR A 1 74 ? 4.650 -7.580 -2.629 1.00 97.25 74 TYR A C 1
ATOM 635 O O . TYR A 1 74 ? 5.520 -7.551 -3.503 1.00 97.25 74 TYR A O 1
ATOM 643 N N . GLN A 1 75 ? 3.985 -8.697 -2.320 1.00 96.69 75 GLN A N 1
ATOM 644 C CA . GLN A 1 75 ? 4.246 -9.967 -2.991 1.00 96.69 75 GLN A CA 1
ATOM 645 C C . GLN A 1 75 ? 3.895 -9.890 -4.482 1.00 96.69 75 GLN A C 1
ATOM 647 O O . GLN A 1 75 ? 4.711 -10.267 -5.319 1.00 96.69 75 GLN A O 1
ATOM 652 N N . ILE A 1 76 ? 2.759 -9.279 -4.830 1.00 96.38 76 ILE A N 1
ATOM 653 C CA . ILE A 1 76 ? 2.375 -9.070 -6.233 1.00 96.38 76 ILE A CA 1
ATOM 654 C C . ILE A 1 76 ? 3.393 -8.184 -6.972 1.00 96.38 76 ILE A C 1
ATOM 656 O O . ILE A 1 76 ? 3.711 -8.463 -8.129 1.00 96.38 76 ILE A O 1
ATOM 660 N N . CYS A 1 77 ? 3.950 -7.141 -6.338 1.00 95.81 77 CYS A N 1
ATOM 661 C CA . CYS A 1 77 ? 5.046 -6.370 -6.936 1.00 95.81 77 CYS A CA 1
ATOM 662 C C . CYS A 1 77 ? 6.243 -7.275 -7.260 1.00 95.81 77 CYS A C 1
ATOM 664 O O . CYS A 1 77 ? 6.762 -7.225 -8.380 1.00 95.81 77 CYS A O 1
ATOM 666 N N . LYS A 1 78 ? 6.659 -8.122 -6.307 1.00 96.00 78 LYS A N 1
ATOM 667 C CA . LYS A 1 78 ? 7.784 -9.046 -6.499 1.00 96.00 78 LYS A CA 1
ATOM 668 C C . LYS A 1 78 ? 7.538 -10.029 -7.636 1.00 96.00 78 LYS A C 1
ATOM 670 O O . LYS A 1 78 ? 8.452 -10.237 -8.431 1.00 96.00 78 LYS A O 1
ATOM 675 N N . ASP A 1 79 ? 6.330 -10.567 -7.755 1.00 96.12 79 ASP A N 1
ATOM 676 C CA . ASP A 1 79 ? 5.963 -11.508 -8.822 1.00 96.12 79 ASP A CA 1
ATOM 677 C C . ASP A 1 79 ? 6.024 -10.858 -10.218 1.00 96.12 79 ASP A C 1
ATOM 679 O O . ASP A 1 79 ? 6.298 -11.523 -11.214 1.00 96.12 79 ASP A O 1
ATOM 683 N N . ILE A 1 80 ? 5.834 -9.538 -10.292 1.00 96.25 80 ILE A N 1
ATOM 684 C CA . ILE A 1 80 ? 5.973 -8.722 -11.513 1.00 96.25 80 ILE A CA 1
ATOM 685 C C . ILE A 1 80 ? 7.440 -8.326 -11.780 1.00 96.25 80 ILE A C 1
ATOM 687 O O . ILE A 1 80 ? 7.780 -7.777 -12.830 1.00 96.25 80 ILE A O 1
ATOM 691 N N . GLY A 1 81 ? 8.341 -8.627 -10.844 1.00 96.19 81 GLY A N 1
ATOM 692 C CA . GLY A 1 81 ? 9.761 -8.293 -10.919 1.00 96.19 81 GLY A CA 1
ATOM 693 C C . GLY A 1 81 ? 10.108 -6.908 -10.369 1.00 96.19 81 GLY A C 1
ATOM 694 O O . GLY A 1 81 ? 11.239 -6.455 -10.550 1.00 96.19 8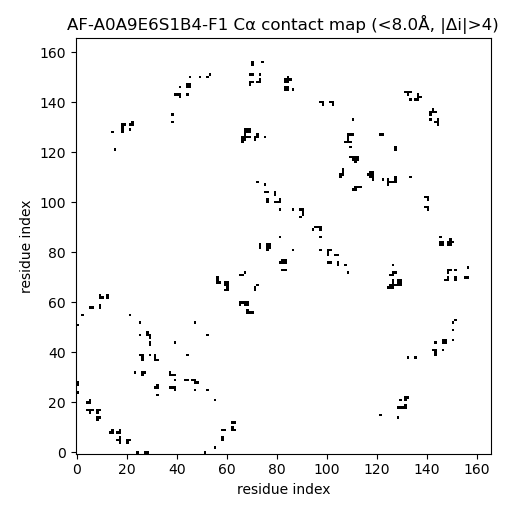1 GLY A O 1
ATOM 695 N N . LEU A 1 82 ? 9.175 -6.238 -9.686 1.00 96.00 82 LEU A N 1
ATOM 696 C CA . LEU A 1 82 ? 9.414 -4.979 -8.985 1.00 96.00 82 LEU A CA 1
ATOM 697 C C . LEU A 1 82 ? 9.603 -5.250 -7.494 1.00 96.00 82 LEU A C 1
ATOM 699 O O . LEU A 1 82 ? 8.667 -5.632 -6.808 1.00 96.00 82 LEU A O 1
ATOM 703 N N . ASN A 1 83 ? 10.801 -5.018 -6.961 1.00 95.75 83 ASN A N 1
ATOM 704 C CA . ASN A 1 83 ? 11.051 -5.150 -5.524 1.00 95.75 83 ASN A CA 1
ATOM 705 C C . ASN A 1 83 ? 10.849 -3.795 -4.817 1.00 95.75 83 ASN A C 1
ATOM 707 O O . ASN A 1 83 ? 11.702 -2.914 -4.989 1.00 95.75 83 ASN A O 1
ATOM 711 N N . PRO A 1 84 ? 9.795 -3.614 -3.991 1.00 95.38 84 PRO A N 1
ATOM 712 C CA . PRO A 1 84 ? 9.578 -2.352 -3.291 1.00 95.38 84 PRO A CA 1
ATOM 713 C C . PRO A 1 84 ? 10.743 -1.982 -2.367 1.00 95.38 84 PRO A C 1
ATOM 715 O O . PRO A 1 84 ? 11.131 -0.826 -2.316 1.00 95.38 84 PRO A O 1
ATOM 718 N N . SER A 1 85 ? 11.414 -2.927 -1.712 1.00 95.44 85 SER A N 1
ATOM 719 C CA . SER A 1 85 ? 12.536 -2.607 -0.813 1.00 95.44 85 SER A CA 1
ATOM 720 C C . SER A 1 85 ? 13.758 -2.010 -1.534 1.00 95.44 85 SER A C 1
ATOM 722 O O . SER A 1 85 ? 14.596 -1.379 -0.897 1.00 95.44 85 SER A O 1
ATOM 724 N N . ASN A 1 86 ? 13.865 -2.161 -2.862 1.00 95.50 86 ASN A N 1
ATOM 725 C CA . ASN A 1 86 ? 14.972 -1.634 -3.671 1.00 95.50 86 ASN A CA 1
ATOM 726 C C . ASN A 1 86 ? 14.505 -0.684 -4.795 1.00 95.50 86 ASN A C 1
ATOM 728 O O . ASN A 1 86 ? 15.255 -0.411 -5.739 1.00 95.50 86 ASN A O 1
ATOM 732 N N . TRP A 1 87 ? 13.272 -0.168 -4.718 1.00 95.06 87 TRP A N 1
ATOM 733 C CA . TRP A 1 87 ? 12.655 0.568 -5.827 1.00 95.06 87 TRP A CA 1
ATOM 734 C C . TRP A 1 87 ? 13.454 1.815 -6.239 1.00 95.06 87 TRP A C 1
ATOM 736 O O . TRP A 1 87 ? 13.538 2.119 -7.426 1.00 95.06 87 TRP A O 1
ATOM 746 N N . LYS A 1 88 ? 14.091 2.515 -5.286 1.00 95.06 88 LYS A N 1
ATOM 747 C CA . LYS A 1 88 ? 14.885 3.730 -5.554 1.00 95.06 88 LYS A CA 1
ATOM 748 C C . LYS A 1 88 ? 16.081 3.447 -6.466 1.00 95.06 88 LYS A C 1
ATOM 750 O O . LYS A 1 88 ? 16.277 4.150 -7.455 1.00 95.06 88 LYS A O 1
ATOM 755 N N . ASN A 1 89 ? 16.854 2.405 -6.156 1.00 97.12 89 ASN A N 1
ATOM 756 C CA . ASN A 1 89 ? 18.023 2.019 -6.951 1.00 97.12 89 ASN A CA 1
ATOM 757 C C . ASN A 1 89 ? 17.603 1.448 -8.306 1.00 97.12 89 ASN A C 1
ATOM 759 O O . ASN A 1 89 ? 18.222 1.765 -9.323 1.00 97.12 89 ASN A O 1
ATOM 763 N N . ALA A 1 90 ? 16.534 0.644 -8.331 1.00 96.00 90 ALA A N 1
ATOM 764 C CA . ALA A 1 90 ? 15.966 0.125 -9.571 1.00 96.00 90 ALA A CA 1
ATOM 765 C C . ALA A 1 90 ? 15.534 1.272 -10.499 1.00 96.00 90 ALA A C 1
ATOM 767 O O . ALA A 1 90 ? 15.913 1.291 -11.667 1.00 96.00 90 ALA A O 1
ATOM 768 N N . TYR A 1 91 ? 14.833 2.276 -9.960 1.00 95.06 91 TYR A N 1
ATOM 769 C CA . TYR A 1 91 ? 14.373 3.434 -10.724 1.00 95.06 91 TYR A CA 1
ATOM 770 C C . TYR A 1 91 ? 15.530 4.315 -11.201 1.00 95.06 91 TYR A C 1
ATOM 772 O O . TYR A 1 91 ? 15.498 4.807 -12.323 1.00 95.06 91 TYR A O 1
ATOM 780 N N . HIS A 1 92 ? 16.571 4.502 -10.382 1.00 95.62 92 HIS A N 1
ATOM 781 C CA . HIS A 1 92 ? 17.779 5.215 -10.808 1.00 95.62 92 HIS A CA 1
ATOM 782 C C . HIS A 1 92 ? 18.503 4.494 -11.955 1.00 95.62 92 HIS A C 1
ATOM 784 O O . HIS A 1 92 ? 19.018 5.145 -12.858 1.00 95.62 92 HIS A O 1
ATOM 790 N N . SER A 1 93 ? 18.523 3.158 -11.924 1.00 97.38 93 SER A N 1
ATOM 791 C CA . SER A 1 93 ? 19.226 2.336 -12.915 1.00 97.38 93 SER A CA 1
ATOM 792 C C . SER A 1 93 ? 18.459 2.217 -14.234 1.00 97.38 93 SER A C 1
ATOM 794 O O . SER A 1 93 ? 19.065 2.277 -15.300 1.00 97.38 93 SER A O 1
ATOM 796 N N . ASN A 1 94 ? 17.139 2.020 -14.175 1.00 97.12 94 ASN A N 1
ATOM 797 C CA . ASN A 1 94 ? 16.281 1.887 -15.351 1.00 97.12 94 ASN A CA 1
ATOM 798 C C . ASN A 1 94 ? 14.842 2.366 -15.045 1.00 97.12 94 ASN A C 1
ATOM 800 O O . ASN A 1 94 ? 13.984 1.560 -14.667 1.00 97.12 94 ASN A O 1
ATOM 804 N N . PRO A 1 95 ? 14.556 3.673 -15.189 1.00 94.81 95 PRO A N 1
ATOM 805 C CA . PRO A 1 95 ? 13.252 4.240 -14.844 1.00 94.81 95 PRO A CA 1
ATOM 806 C C . PRO A 1 95 ? 12.116 3.746 -15.750 1.00 94.81 95 PRO A C 1
ATOM 808 O O . PRO A 1 95 ? 10.980 3.633 -15.283 1.00 94.81 95 PRO A O 1
ATOM 811 N N . ASP A 1 96 ? 12.408 3.419 -17.012 1.00 95.50 96 ASP A N 1
ATOM 812 C CA . ASP A 1 96 ? 11.408 2.931 -17.967 1.00 95.50 96 ASP A CA 1
ATOM 813 C C . ASP A 1 96 ? 10.919 1.531 -17.580 1.00 95.50 96 ASP A C 1
ATOM 815 O O . ASP A 1 96 ? 9.711 1.304 -17.498 1.00 95.50 96 ASP A O 1
ATOM 819 N N . LEU A 1 97 ? 11.844 0.628 -17.229 1.00 96.00 97 LEU A N 1
ATOM 820 C CA . LEU A 1 97 ? 11.503 -0.713 -16.747 1.00 96.00 97 LEU A CA 1
ATOM 821 C C . LEU A 1 97 ? 10.651 -0.652 -15.475 1.00 96.00 97 LEU A C 1
ATOM 823 O O . LEU A 1 97 ? 9.619 -1.311 -15.388 1.00 96.00 97 LEU A O 1
ATOM 827 N N . VAL A 1 98 ? 11.047 0.167 -14.497 1.00 96.25 98 VAL A N 1
ATOM 828 C CA . VAL A 1 98 ? 10.282 0.304 -13.247 1.00 96.25 98 VAL A CA 1
ATOM 829 C C . VAL A 1 98 ? 8.894 0.890 -13.506 1.00 96.25 98 VAL A C 1
ATOM 831 O O . VAL A 1 98 ? 7.927 0.466 -12.877 1.00 96.25 98 VAL A O 1
ATOM 834 N N . THR A 1 99 ? 8.770 1.824 -14.450 1.00 94.12 99 THR A N 1
ATOM 835 C CA . THR A 1 99 ? 7.475 2.388 -14.860 1.00 94.12 99 THR A CA 1
ATOM 836 C C . THR A 1 99 ? 6.572 1.321 -15.486 1.00 94.12 99 THR A C 1
ATOM 838 O O . THR A 1 99 ? 5.390 1.240 -15.152 1.00 94.12 99 THR A O 1
ATOM 841 N N . GLU A 1 100 ? 7.109 0.468 -16.360 1.00 94.81 100 GLU A N 1
ATOM 842 C CA . GLU A 1 100 ? 6.363 -0.636 -16.977 1.00 94.81 100 GLU A CA 1
ATOM 843 C C . GLU A 1 100 ? 5.928 -1.691 -15.950 1.00 94.81 100 GLU A C 1
ATOM 845 O O . GLU A 1 100 ? 4.766 -2.115 -15.937 1.00 94.81 100 GLU A O 1
ATOM 850 N N . GLN A 1 101 ? 6.830 -2.077 -15.047 1.00 96.19 101 GLN A N 1
ATOM 851 C CA . GLN A 1 101 ? 6.527 -3.020 -13.973 1.00 96.19 101 GLN A CA 1
ATOM 852 C C . GLN A 1 101 ? 5.477 -2.454 -13.012 1.00 96.19 101 GLN A C 1
ATOM 854 O O . GLN A 1 101 ? 4.521 -3.146 -12.663 1.00 96.19 101 GLN A O 1
ATOM 859 N N . TYR A 1 102 ? 5.600 -1.182 -12.622 1.00 94.69 102 TYR A N 1
ATOM 860 C CA . TYR A 1 102 ? 4.620 -0.532 -11.756 1.00 94.69 102 TYR A CA 1
ATOM 861 C C . TYR A 1 102 ? 3.240 -0.468 -12.418 1.00 94.69 102 TYR A C 1
ATOM 863 O O . TYR A 1 102 ? 2.240 -0.815 -11.796 1.00 94.69 102 TYR A O 1
ATOM 871 N N . ARG A 1 103 ? 3.175 -0.131 -13.710 1.00 92.12 103 ARG A N 1
ATOM 872 C CA . ARG A 1 103 ? 1.921 -0.155 -14.473 1.00 92.12 103 ARG A CA 1
ATOM 873 C C . ARG A 1 103 ? 1.312 -1.561 -14.540 1.00 92.12 103 ARG A C 1
ATOM 875 O O . ARG A 1 103 ? 0.104 -1.720 -14.381 1.00 92.12 103 ARG A O 1
ATOM 882 N N . SER A 1 104 ? 2.138 -2.587 -14.740 1.00 94.00 104 SER A N 1
ATOM 883 C CA . SER A 1 104 ? 1.690 -3.987 -14.726 1.00 94.00 104 SER A CA 1
ATOM 884 C C . SER A 1 104 ? 1.104 -4.378 -13.366 1.00 94.00 104 SER A C 1
ATOM 886 O O . SER A 1 104 ? 0.077 -5.056 -13.303 1.00 94.00 104 SER A O 1
ATOM 888 N N . PHE A 1 105 ? 1.701 -3.885 -12.278 1.00 94.56 105 PHE A N 1
ATOM 889 C CA . PHE A 1 105 ? 1.176 -4.031 -10.923 1.00 94.56 105 PHE A CA 1
ATOM 890 C C . PHE A 1 105 ? -0.192 -3.365 -10.767 1.00 94.56 105 PHE A C 1
ATOM 892 O O . PHE A 1 105 ? -1.137 -4.035 -10.347 1.00 94.56 105 PHE A O 1
ATOM 899 N N . GLU A 1 106 ? -0.342 -2.105 -11.187 1.00 92.25 106 GLU A N 1
ATOM 900 C CA . GLU A 1 106 ? -1.619 -1.378 -11.128 1.00 92.25 106 GLU A CA 1
ATOM 901 C C . GLU A 1 106 ? -2.750 -2.118 -11.868 1.00 92.25 106 GLU A C 1
ATOM 903 O O . GLU A 1 106 ? -3.891 -2.139 -11.393 1.00 92.25 106 GLU A O 1
ATOM 908 N N . TYR A 1 107 ? -2.449 -2.758 -13.004 1.00 91.75 107 TYR A N 1
ATOM 909 C CA . TYR A 1 107 ? -3.406 -3.611 -13.715 1.00 91.75 107 TYR A CA 1
ATOM 910 C C . TYR A 1 107 ? -3.725 -4.898 -12.945 1.00 91.75 107 TYR A C 1
ATOM 9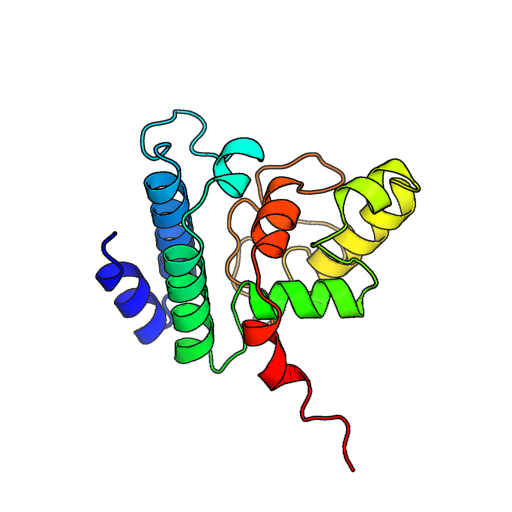12 O O . TYR A 1 107 ? -4.899 -5.241 -12.787 1.00 91.75 107 TYR A O 1
ATOM 920 N N . ARG A 1 108 ? -2.711 -5.602 -12.423 1.00 93.19 108 ARG A N 1
ATOM 921 C CA . ARG A 1 108 ? -2.872 -6.891 -11.721 1.00 93.19 108 ARG A CA 1
ATOM 922 C C . ARG A 1 108 ? -3.721 -6.786 -10.454 1.00 93.19 108 ARG A C 1
ATOM 924 O O . ARG A 1 108 ? -4.458 -7.726 -10.148 1.00 93.19 108 ARG A O 1
ATOM 931 N N . ILE A 1 109 ? -3.643 -5.667 -9.738 1.00 93.00 109 ILE A N 1
ATOM 932 C CA . ILE A 1 109 ? -4.460 -5.419 -8.537 1.00 93.00 109 ILE A CA 1
ATOM 933 C C . ILE A 1 109 ? -5.746 -4.636 -8.840 1.00 93.00 109 ILE A C 1
ATOM 935 O O . ILE A 1 109 ? -6.519 -4.300 -7.943 1.00 93.00 109 ILE A O 1
ATOM 939 N N . GLY A 1 110 ? -6.016 -4.352 -10.117 1.00 91.69 110 GLY A N 1
ATOM 940 C CA . GLY A 1 110 ? -7.264 -3.743 -10.567 1.00 91.69 110 GLY A CA 1
ATOM 941 C C . GLY A 1 110 ? -7.430 -2.276 -10.173 1.00 91.69 110 GLY A C 1
ATOM 942 O O . GLY A 1 110 ? -8.558 -1.832 -9.967 1.00 91.69 110 GLY A O 1
ATOM 943 N N . TRP A 1 111 ? -6.345 -1.512 -10.041 1.00 90.94 111 TRP A N 1
ATOM 944 C CA . TRP A 1 111 ? -6.418 -0.052 -9.884 1.00 90.94 111 TRP A CA 1
ATOM 945 C C . TRP A 1 111 ? -6.711 0.655 -11.206 1.00 90.94 111 TRP A C 1
ATOM 947 O O . TRP A 1 111 ? -7.348 1.714 -11.207 1.00 90.94 111 TRP A O 1
ATOM 957 N N . ARG A 1 112 ? -6.307 0.041 -12.322 1.00 86.25 112 ARG A N 1
ATOM 958 C CA . ARG A 1 112 ? -6.581 0.506 -13.683 1.00 86.25 112 ARG A CA 1
ATOM 959 C C . ARG A 1 112 ? -7.326 -0.541 -14.505 1.00 86.25 112 ARG A C 1
ATOM 961 O O . ARG A 1 112 ? -7.205 -1.739 -14.255 1.00 86.25 112 ARG A O 1
ATOM 968 N N . ASP A 1 113 ? -8.098 -0.082 -15.485 1.00 82.44 113 ASP A N 1
ATOM 969 C CA . ASP A 1 113 ? -8.655 -0.936 -16.537 1.00 82.44 113 ASP A CA 1
ATOM 970 C C . ASP A 1 113 ? -7.691 -1.086 -17.726 1.00 82.44 113 ASP A C 1
ATOM 972 O O . ASP A 1 113 ? -6.678 -0.399 -17.814 1.00 82.44 113 ASP A O 1
ATOM 976 N N . ASN A 1 114 ? -8.026 -1.953 -18.684 1.00 79.62 114 ASN A N 1
ATOM 977 C CA . ASN A 1 114 ? -7.202 -2.188 -19.879 1.00 79.62 114 ASN A CA 1
ATOM 978 C C . ASN A 1 114 ? -7.059 -0.952 -20.790 1.00 79.62 114 ASN A C 1
ATOM 980 O O . ASN A 1 114 ? -6.217 -0.948 -21.683 1.00 79.62 114 ASN A O 1
ATOM 984 N N . ASN A 1 115 ? -7.873 0.085 -20.576 1.00 81.81 115 ASN A N 1
ATOM 985 C CA . ASN A 1 115 ? -7.811 1.357 -21.290 1.00 81.81 115 ASN A CA 1
ATOM 986 C C . ASN A 1 115 ? -6.986 2.403 -20.519 1.00 81.81 115 ASN A C 1
ATOM 988 O O . ASN A 1 115 ? -7.010 3.580 -20.873 1.00 81.81 115 ASN A O 1
ATOM 992 N N . ASN A 1 116 ? -6.261 1.982 -19.474 1.00 78.06 116 ASN A N 1
ATOM 993 C CA . ASN A 1 116 ? -5.450 2.822 -18.597 1.00 78.06 116 ASN A CA 1
ATOM 994 C C . ASN A 1 116 ? -6.262 3.832 -17.757 1.00 78.06 116 ASN A C 1
ATOM 996 O O . ASN A 1 116 ? -5.689 4.751 -17.162 1.00 78.06 116 ASN A O 1
ATOM 1000 N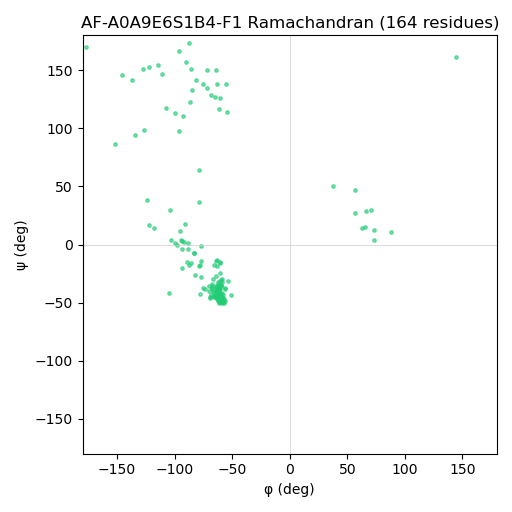 N . ASN A 1 117 ? -7.583 3.656 -17.652 1.00 83.19 117 ASN A N 1
ATOM 1001 C CA . ASN A 1 117 ? -8.425 4.492 -16.807 1.00 83.19 117 ASN A CA 1
ATOM 1002 C C . ASN A 1 117 ? -8.370 4.021 -15.360 1.00 83.19 117 ASN A C 1
ATOM 1004 O O . ASN A 1 117 ? -8.411 2.827 -15.059 1.00 83.19 117 ASN A O 1
ATOM 1008 N N . TRP A 1 118 ? -8.358 4.990 -14.454 1.00 81.56 118 TRP A N 1
ATOM 1009 C CA . TRP A 1 118 ? -8.496 4.741 -13.032 1.00 81.56 118 TRP A CA 1
ATOM 1010 C C . TRP A 1 118 ? -9.873 4.169 -12.693 1.00 81.56 118 TRP A C 1
ATOM 1012 O O . TRP A 1 118 ? -10.907 4.760 -13.010 1.00 81.56 118 TRP A O 1
ATOM 1022 N N . LEU A 1 119 ? -9.892 3.043 -11.984 1.00 78.62 119 LEU A N 1
ATOM 1023 C CA . LEU A 1 119 ? -11.129 2.436 -11.512 1.00 78.62 119 LEU A CA 1
ATOM 1024 C C . LEU A 1 119 ? -11.533 3.050 -10.170 1.00 78.62 119 LEU A C 1
ATOM 1026 O O . LEU A 1 119 ? -10.777 2.994 -9.203 1.00 78.62 119 LEU A O 1
ATOM 1030 N N . LEU A 1 120 ? -12.733 3.623 -10.090 1.00 69.31 120 LEU A N 1
ATOM 1031 C CA . LEU A 1 120 ? -13.265 4.221 -8.854 1.00 69.31 120 LEU A CA 1
ATOM 1032 C C . LEU A 1 120 ? -14.003 3.208 -7.961 1.00 69.31 120 LEU A C 1
ATOM 1034 O O . LEU A 1 120 ? -14.211 3.466 -6.781 1.00 69.31 120 LEU A O 1
ATOM 1038 N N . GLY A 1 121 ? -14.396 2.059 -8.518 1.00 69.88 121 GLY A N 1
ATOM 1039 C CA . GLY A 1 121 ? -15.141 1.016 -7.812 1.00 69.88 121 GLY A CA 1
ATOM 1040 C C . GLY A 1 121 ? -14.262 -0.099 -7.247 1.00 69.88 121 GLY A C 1
ATOM 1041 O O . GLY A 1 121 ? -13.104 -0.257 -7.631 1.00 69.88 121 GLY A O 1
ATOM 1042 N N . HIS A 1 122 ? -14.855 -0.903 -6.364 1.00 69.44 122 HIS A N 1
ATOM 1043 C CA . HIS A 1 122 ? -14.261 -2.140 -5.871 1.00 69.44 122 HIS A CA 1
ATOM 1044 C C . HIS A 1 122 ? -14.186 -3.186 -6.989 1.00 69.44 122 HIS A C 1
ATOM 1046 O O . HIS A 1 122 ? -15.198 -3.509 -7.618 1.00 69.44 122 HIS A O 1
ATOM 1052 N N . LYS A 1 123 ? -13.002 -3.766 -7.192 1.00 74.31 123 LYS A N 1
ATOM 1053 C CA . LYS A 1 123 ? -12.849 -5.041 -7.893 1.00 74.31 123 LYS A CA 1
ATOM 1054 C C . LYS A 1 123 ? -12.408 -6.115 -6.917 1.00 74.31 123 LYS A C 1
ATOM 1056 O O . LYS A 1 123 ? -11.613 -5.861 -6.019 1.00 74.31 123 LYS A O 1
ATOM 1061 N N . ASN A 1 124 ? -12.863 -7.340 -7.158 1.00 76.50 124 ASN A N 1
ATOM 1062 C CA . ASN A 1 124 ? -12.465 -8.504 -6.374 1.00 76.50 124 ASN A CA 1
ATOM 1063 C C . ASN A 1 124 ? -11.066 -9.028 -6.777 1.00 76.50 124 ASN A C 1
ATOM 1065 O O . ASN A 1 124 ? -10.846 -10.236 -6.857 1.00 76.50 124 ASN A O 1
ATOM 1069 N N . CYS A 1 125 ? -10.140 -8.124 -7.104 1.00 90.31 125 CYS A N 1
ATOM 1070 C CA . CYS A 1 125 ? -8.755 -8.445 -7.431 1.00 90.31 125 CYS A CA 1
ATOM 1071 C C . CYS A 1 125 ? -7.958 -8.552 -6.132 1.00 90.31 125 CYS A C 1
ATOM 1073 O O . CYS A 1 125 ? -8.054 -7.688 -5.270 1.00 90.31 125 CYS A O 1
ATOM 1075 N N . GLU A 1 126 ? -7.164 -9.600 -5.989 1.00 93.44 126 GLU A N 1
ATOM 1076 C CA . GLU A 1 126 ? -6.203 -9.715 -4.893 1.00 93.44 126 GLU A CA 1
ATOM 1077 C C . GLU A 1 126 ? -5.258 -8.499 -4.856 1.00 93.44 126 GLU A C 1
ATOM 1079 O O . GLU A 1 126 ? -4.846 -7.994 -5.903 1.00 93.44 126 GLU A O 1
ATOM 1084 N N . GLY A 1 127 ? -4.973 -7.991 -3.658 1.00 94.44 127 GLY A N 1
ATOM 1085 C CA . GLY A 1 127 ? -4.161 -6.793 -3.441 1.00 94.44 127 GLY A CA 1
ATOM 1086 C C . GLY A 1 127 ? -4.854 -5.474 -3.798 1.00 94.44 127 GLY A C 1
ATOM 1087 O O . GLY A 1 127 ? -4.225 -4.423 -3.698 1.00 94.44 127 GLY A O 1
ATOM 1088 N N . HIS A 1 128 ? -6.134 -5.479 -4.196 1.00 94.69 128 HIS A N 1
ATOM 1089 C CA . HIS A 1 128 ? -6.827 -4.250 -4.606 1.00 94.69 128 HIS A CA 1
ATOM 1090 C C . HIS A 1 128 ? -6.873 -3.190 -3.503 1.00 94.69 128 HIS A C 1
ATOM 1092 O O . HIS A 1 128 ? -6.762 -2.005 -3.801 1.00 94.69 128 HIS A O 1
ATOM 1098 N N . PHE A 1 129 ? -7.009 -3.603 -2.243 1.00 95.06 129 PHE A N 1
ATOM 1099 C CA . PHE A 1 129 ? -6.930 -2.724 -1.082 1.00 95.06 129 PHE A CA 1
ATOM 1100 C C . PHE A 1 129 ? -5.714 -3.059 -0.209 1.00 95.06 129 PHE A C 1
ATOM 1102 O O . PHE A 1 129 ? -5.285 -4.219 -0.194 1.00 95.06 129 PHE A O 1
ATOM 1109 N N . PRO A 1 130 ? -5.198 -2.084 0.559 1.00 95.19 130 PRO A N 1
ATOM 1110 C CA . PRO A 1 130 ? -5.600 -0.665 0.605 1.00 95.19 130 PRO A CA 1
ATOM 1111 C C . PRO A 1 130 ? -5.177 0.138 -0.642 1.00 95.19 130 PRO A C 1
ATOM 1113 O O . PRO A 1 130 ? -4.150 -0.141 -1.245 1.00 95.19 130 PRO A O 1
ATOM 1116 N N . ARG A 1 131 ? -5.929 1.171 -1.026 1.00 89.06 131 ARG A N 1
ATOM 1117 C CA . ARG A 1 131 ? -5.693 2.080 -2.169 1.00 89.06 131 ARG A CA 1
ATOM 1118 C C . ARG A 1 131 ? -5.153 3.440 -1.744 1.00 89.06 131 ARG A C 1
ATOM 1120 O O . ARG A 1 131 ? -5.382 4.457 -2.408 1.00 89.06 131 ARG A O 1
ATOM 1127 N N . VAL A 1 132 ? -4.424 3.466 -0.636 1.00 78.38 132 VAL A N 1
ATOM 1128 C CA . VAL A 1 132 ? -3.845 4.689 -0.083 1.00 78.38 132 VAL A CA 1
ATOM 1129 C C . VAL A 1 132 ? -2.994 5.399 -1.128 1.00 78.38 132 VAL A C 1
ATOM 1131 O O . VAL A 1 132 ? -1.957 4.905 -1.554 1.00 78.38 132 VAL A O 1
ATOM 1134 N N . TRP A 1 133 ? -3.456 6.587 -1.518 1.00 75.50 133 TRP A N 1
ATOM 1135 C CA . TRP A 1 133 ? -2.761 7.516 -2.415 1.00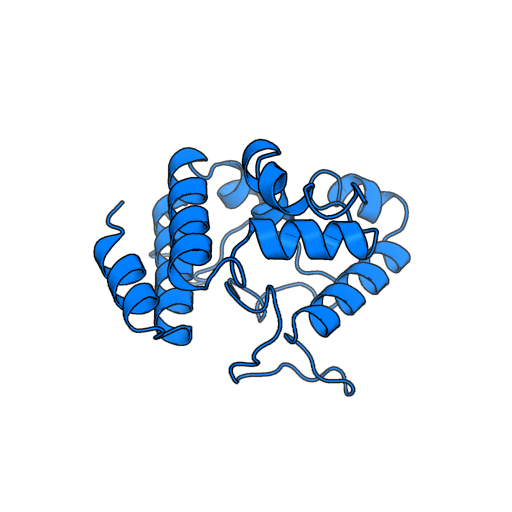 75.50 133 TRP A CA 1
ATOM 1136 C C . TRP A 1 133 ? -2.715 7.136 -3.889 1.00 75.50 133 TRP A C 1
ATOM 1138 O O . TRP A 1 133 ? -2.037 7.823 -4.643 1.00 75.50 133 TRP A O 1
ATOM 1148 N N . VAL A 1 134 ? -3.489 6.146 -4.342 1.00 66.31 134 VAL A N 1
ATOM 1149 C CA . VAL A 1 134 ? -3.491 5.712 -5.752 1.00 66.31 134 VAL A CA 1
ATOM 1150 C C . VAL A 1 134 ? -3.734 6.863 -6.750 1.00 66.31 134 VAL A C 1
ATOM 1152 O O . VAL A 1 134 ? -3.163 6.875 -7.832 1.00 66.31 134 VAL A O 1
ATOM 1155 N N . PHE A 1 135 ? -4.504 7.885 -6.360 1.00 60.66 135 PHE A N 1
ATOM 1156 C CA . PHE A 1 135 ? -4.809 9.061 -7.192 1.00 60.66 135 PHE A CA 1
ATOM 1157 C C . PHE A 1 135 ? -3.843 10.243 -7.012 1.00 60.66 135 PHE A C 1
ATOM 1159 O O . PHE A 1 135 ? -4.042 11.301 -7.605 1.00 60.66 135 PHE A O 1
ATOM 1166 N N . TYR A 1 136 ? -2.814 10.083 -6.181 1.00 62.00 136 TYR A N 1
ATOM 1167 C CA . TYR A 1 136 ? -1.856 11.124 -5.831 1.00 62.00 136 TYR A CA 1
ATOM 1168 C C . TYR A 1 136 ? -0.441 10.602 -6.084 1.00 62.00 136 TYR A C 1
ATOM 1170 O O . TYR A 1 136 ? 0.118 9.890 -5.259 1.00 62.00 136 TYR A O 1
ATOM 1178 N N . GLY A 1 137 ? 0.151 10.957 -7.222 1.00 59.97 137 GLY A N 1
ATOM 1179 C CA . GLY A 1 137 ? 1.478 10.484 -7.617 1.00 59.97 137 GLY A CA 1
ATOM 1180 C C . GLY A 1 137 ? 1.933 11.102 -8.935 1.00 59.97 137 GLY A C 1
ATOM 1181 O O . GLY A 1 137 ? 1.150 11.762 -9.619 1.00 59.97 137 GLY A O 1
ATOM 1182 N N . GLU A 1 138 ? 3.205 10.904 -9.275 1.00 62.31 138 GLU A N 1
ATOM 1183 C CA . GLU A 1 138 ? 3.714 11.231 -10.610 1.00 62.31 138 GLU A CA 1
ATOM 1184 C C . GLU A 1 138 ? 3.011 10.343 -11.653 1.00 62.31 138 GLU A C 1
ATOM 1186 O O . GLU A 1 138 ? 2.670 9.199 -11.345 1.00 62.31 138 GLU A O 1
ATOM 1191 N N . PRO A 1 139 ? 2.818 10.807 -12.901 1.00 66.00 139 PRO A N 1
ATOM 1192 C CA . PRO A 1 139 ? 2.059 10.074 -13.920 1.00 66.00 139 PRO A CA 1
ATOM 1193 C C . PRO A 1 139 ? 2.636 8.691 -14.271 1.00 66.00 139 PRO A C 1
ATOM 1195 O O . PRO A 1 139 ? 1.936 7.875 -14.870 1.00 66.00 139 PRO A O 1
ATOM 1198 N N . ASN A 1 140 ? 3.892 8.429 -13.898 1.00 74.31 140 ASN A N 1
ATOM 1199 C CA . ASN A 1 140 ? 4.626 7.220 -14.264 1.00 74.31 140 ASN A CA 1
ATOM 1200 C C . ASN A 1 140 ? 4.749 6.213 -13.111 1.00 74.31 140 ASN A C 1
ATOM 1202 O O . ASN A 1 140 ? 4.597 5.018 -13.341 1.00 74.31 140 ASN A O 1
ATOM 1206 N N . ILE A 1 141 ? 5.014 6.678 -11.884 1.00 86.25 141 ILE A N 1
ATOM 1207 C CA . ILE A 1 141 ? 5.122 5.824 -10.693 1.00 86.25 141 ILE A CA 1
ATOM 1208 C C . ILE A 1 141 ? 4.603 6.544 -9.446 1.00 86.25 141 ILE A C 1
ATOM 1210 O O . ILE A 1 141 ? 4.828 7.744 -9.266 1.00 86.25 141 ILE A O 1
ATOM 1214 N N . ASN A 1 142 ? 3.987 5.797 -8.531 1.00 90.19 142 ASN A N 1
ATOM 1215 C CA . ASN A 1 142 ? 3.642 6.309 -7.209 1.00 90.19 142 ASN A CA 1
ATOM 1216 C C . ASN A 1 142 ? 4.728 5.923 -6.195 1.00 90.19 142 ASN A C 1
ATOM 1218 O O . ASN A 1 142 ? 4.782 4.798 -5.691 1.00 90.19 142 ASN A O 1
ATOM 1222 N N . ARG A 1 143 ? 5.634 6.866 -5.931 1.00 91.06 143 ARG A N 1
ATOM 1223 C CA . ARG A 1 143 ? 6.792 6.653 -5.052 1.00 91.06 143 ARG A CA 1
ATOM 1224 C C . ARG A 1 143 ? 6.370 6.459 -3.601 1.00 91.06 143 ARG A C 1
ATOM 1226 O O . ARG A 1 143 ? 6.993 5.679 -2.896 1.00 91.06 143 ARG A O 1
ATOM 1233 N N . GLU A 1 144 ? 5.304 7.123 -3.169 1.00 91.12 144 GLU A N 1
ATOM 1234 C CA . GLU A 1 144 ? 4.724 6.972 -1.839 1.00 91.12 144 GLU A CA 1
ATOM 1235 C C . GLU A 1 144 ? 4.186 5.559 -1.620 1.00 91.12 144 GLU A C 1
ATOM 1237 O O . GLU A 1 144 ? 4.465 4.967 -0.581 1.00 91.12 144 GLU A O 1
ATOM 1242 N N . VAL A 1 145 ? 3.483 4.987 -2.604 1.00 92.56 145 VAL A N 1
ATOM 1243 C CA . VAL A 1 145 ? 3.035 3.586 -2.535 1.00 92.56 145 VAL A CA 1
ATOM 1244 C C . VAL A 1 145 ? 4.237 2.652 -2.423 1.00 92.56 145 VAL A C 1
ATOM 1246 O O . VAL A 1 145 ? 4.273 1.818 -1.526 1.00 92.56 145 VAL A O 1
ATOM 1249 N N . LEU A 1 146 ? 5.258 2.811 -3.270 1.00 94.06 146 LEU A N 1
ATOM 1250 C CA . LEU A 1 146 ? 6.446 1.953 -3.211 1.00 94.06 146 LEU A CA 1
ATOM 1251 C C . LEU A 1 146 ? 7.232 2.117 -1.902 1.00 94.06 146 LEU A C 1
ATOM 1253 O O . LEU A 1 146 ? 7.735 1.132 -1.365 1.00 94.06 146 LEU A O 1
ATOM 1257 N N . SER A 1 147 ? 7.297 3.330 -1.352 1.00 94.25 147 SER A N 1
ATOM 1258 C CA . SER A 1 147 ? 7.864 3.587 -0.027 1.00 94.25 147 SER A CA 1
ATOM 1259 C C . SER A 1 147 ? 7.043 2.945 1.092 1.00 94.25 147 SER A C 1
ATOM 1261 O O . SER A 1 147 ? 7.636 2.356 1.988 1.00 94.25 147 SER A O 1
ATOM 1263 N N . LEU A 1 148 ? 5.710 2.985 1.041 1.00 94.56 148 LEU A N 1
ATOM 1264 C CA . LEU A 1 148 ? 4.860 2.297 2.021 1.00 94.56 148 LEU A CA 1
ATOM 1265 C C . LEU A 1 148 ? 5.059 0.783 1.956 1.00 94.56 148 LEU A C 1
ATOM 1267 O O . LEU A 1 148 ? 5.275 0.146 2.981 1.00 94.56 148 LEU A O 1
ATOM 1271 N N . LEU A 1 149 ? 5.051 0.210 0.751 1.00 95.62 149 LEU A N 1
ATOM 1272 C CA . LEU A 1 149 ? 5.292 -1.219 0.559 1.00 95.62 149 LEU A CA 1
ATOM 1273 C C . LEU A 1 149 ? 6.692 -1.624 1.033 1.00 95.62 149 LEU A C 1
ATOM 1275 O O . LEU A 1 149 ? 6.857 -2.717 1.559 1.00 95.62 149 LEU A O 1
ATOM 1279 N N . SER A 1 150 ? 7.693 -0.747 0.925 1.00 95.56 150 SER A N 1
ATOM 1280 C CA . SER A 1 150 ? 9.042 -1.034 1.427 1.00 95.56 150 SER A CA 1
ATOM 1281 C C . SER A 1 150 ? 9.131 -1.223 2.950 1.00 95.56 150 SER A C 1
ATOM 1283 O O . SER A 1 150 ? 10.139 -1.750 3.416 1.00 95.56 150 SER A O 1
ATOM 1285 N N . LEU A 1 151 ? 8.096 -0.837 3.712 1.00 95.62 151 LEU A N 1
ATOM 1286 C CA . LEU A 1 151 ? 8.015 -1.061 5.160 1.00 95.62 151 LEU A CA 1
ATOM 1287 C C . LEU A 1 151 ? 7.615 -2.498 5.531 1.00 95.62 151 LEU A C 1
ATOM 1289 O O . LEU A 1 151 ? 7.847 -2.909 6.669 1.00 95.62 151 LEU A O 1
ATOM 1293 N N . VAL A 1 152 ? 7.028 -3.258 4.598 1.00 95.44 152 VAL A N 1
ATOM 1294 C CA . VAL A 1 152 ? 6.610 -4.650 4.828 1.00 95.44 152 VAL A CA 1
ATOM 1295 C C . VAL A 1 152 ? 7.824 -5.501 5.200 1.00 95.44 152 VAL A C 1
ATOM 1297 O O . VAL A 1 152 ? 8.816 -5.544 4.469 1.00 95.44 152 VAL A O 1
ATOM 1300 N N . GLN A 1 153 ? 7.740 -6.194 6.334 1.00 90.12 153 GLN A N 1
ATOM 1301 C CA . GLN A 1 153 ? 8.799 -7.074 6.821 1.00 90.12 153 GLN A CA 1
ATOM 1302 C C . GLN A 1 153 ? 8.683 -8.477 6.217 1.00 90.12 153 GLN A C 1
ATOM 1304 O O . GLN A 1 153 ? 7.588 -8.970 5.954 1.00 90.12 153 GLN A O 1
ATOM 1309 N N . GLU A 1 154 ? 9.811 -9.178 6.067 1.00 84.81 154 GLU A N 1
ATOM 1310 C CA . GLU A 1 154 ? 9.827 -10.546 5.520 1.00 84.81 154 GLU A CA 1
ATOM 1311 C C . GLU A 1 154 ? 8.971 -11.531 6.329 1.00 84.81 154 GLU A C 1
ATOM 1313 O O . GLU A 1 154 ? 8.363 -12.439 5.759 1.00 84.81 154 GLU A O 1
ATOM 1318 N N . SER A 1 155 ? 8.867 -11.336 7.647 1.00 84.62 155 SER A N 1
ATOM 1319 C CA . SER A 1 155 ? 8.010 -12.146 8.520 1.00 84.62 155 SER A CA 1
ATOM 1320 C C . SER A 1 155 ? 6.536 -12.101 8.105 1.00 84.62 155 SER A C 1
ATOM 1322 O O . SER A 1 155 ? 5.833 -13.098 8.266 1.00 84.62 155 SER A O 1
ATOM 1324 N N . GLU A 1 156 ? 6.081 -11.000 7.506 1.00 86.19 156 GLU A N 1
ATOM 1325 C CA . GLU A 1 156 ? 4.713 -10.819 7.008 1.00 86.19 156 GLU A CA 1
ATOM 1326 C C . GLU A 1 156 ? 4.466 -11.545 5.675 1.00 86.19 156 GLU A C 1
ATOM 1328 O O . GLU A 1 156 ? 3.318 -11.736 5.285 1.00 86.19 156 GLU A O 1
ATOM 1333 N N . LEU A 1 157 ? 5.527 -11.981 4.985 1.00 80.25 157 LEU A N 1
ATOM 1334 C CA . LEU A 1 157 ? 5.455 -12.656 3.682 1.00 80.25 157 LEU A CA 1
ATOM 1335 C C . LEU A 1 157 ? 5.425 -14.186 3.798 1.00 80.25 157 LEU A C 1
ATOM 1337 O O . LEU A 1 157 ? 5.009 -14.872 2.867 1.00 80.25 157 LEU A O 1
ATOM 1341 N N . THR A 1 158 ? 5.862 -14.738 4.934 1.00 61.12 158 THR A N 1
ATOM 1342 C CA . THR A 1 158 ? 6.137 -16.180 5.108 1.00 61.12 158 THR A CA 1
ATOM 1343 C C . THR A 1 158 ? 4.944 -17.119 4.891 1.00 61.12 158 THR A C 1
ATOM 1345 O O . THR A 1 158 ? 5.157 -18.313 4.691 1.00 61.12 158 THR A O 1
ATOM 1348 N N . LYS A 1 159 ? 3.704 -16.620 4.857 1.00 56.03 159 LYS A N 1
ATOM 1349 C CA . LYS A 1 159 ? 2.515 -17.444 4.579 1.00 56.03 159 LYS A CA 1
ATOM 1350 C C . LYS A 1 159 ? 2.193 -17.628 3.091 1.00 56.03 159 LYS A C 1
ATOM 1352 O O . LYS A 1 159 ? 1.508 -18.586 2.763 1.00 56.03 159 LYS A O 1
ATOM 1357 N N . PHE A 1 160 ? 2.759 -16.811 2.198 1.00 51.19 160 PHE A N 1
ATOM 1358 C CA . PHE A 1 160 ? 2.658 -17.002 0.741 1.00 51.19 160 PHE A CA 1
ATOM 1359 C C . PHE A 1 160 ? 3.689 -18.006 0.193 1.00 51.19 160 PHE A C 1
ATOM 1361 O O . PHE A 1 160 ? 3.641 -18.383 -0.973 1.00 51.19 160 PHE A O 1
ATOM 1368 N N . SER A 1 161 ? 4.626 -18.466 1.031 1.00 44.00 161 SER A N 1
ATOM 1369 C CA . SER A 1 161 ? 5.713 -19.371 0.631 1.00 44.00 161 SER A CA 1
ATOM 1370 C C . SER A 1 161 ? 5.363 -20.866 0.714 1.00 44.00 161 SER A C 1
ATOM 1372 O O . SER A 1 161 ? 6.232 -21.693 0.445 1.00 44.00 161 SER A O 1
ATOM 1374 N N . ILE A 1 162 ? 4.136 -21.239 1.105 1.00 43.69 162 ILE A N 1
ATOM 1375 C CA . ILE A 1 162 ? 3.767 -22.647 1.366 1.00 43.69 162 ILE A CA 1
ATOM 1376 C C . ILE A 1 162 ? 3.153 -23.357 0.138 1.00 43.69 162 ILE A C 1
ATOM 1378 O O . ILE A 1 162 ? 3.017 -24.574 0.156 1.00 43.69 162 ILE A O 1
ATOM 1382 N N . ASP A 1 163 ? 2.930 -22.671 -0.986 1.00 43.09 163 ASP A N 1
ATOM 1383 C CA . ASP A 1 163 ? 2.397 -23.308 -2.209 1.00 43.09 163 ASP A CA 1
ATOM 1384 C C . ASP A 1 163 ? 3.467 -23.849 -3.186 1.00 43.09 163 ASP A C 1
ATOM 1386 O O . ASP A 1 163 ? 3.166 -24.141 -4.338 1.00 43.09 163 ASP A O 1
ATOM 1390 N N . ASN A 1 164 ? 4.718 -24.046 -2.748 1.00 38.00 164 ASN A N 1
ATOM 1391 C CA . ASN A 1 164 ? 5.784 -24.641 -3.578 1.00 38.00 164 ASN A CA 1
ATOM 1392 C C . ASN A 1 164 ? 6.438 -25.885 -2.954 1.00 38.00 164 ASN A C 1
ATOM 1394 O O . ASN A 1 164 ? 7.647 -26.089 -3.075 1.00 38.00 164 ASN A O 1
ATOM 1398 N N . ILE A 1 165 ? 5.650 -26.741 -2.299 1.00 42.12 165 ILE A N 1
ATOM 1399 C CA . ILE A 1 165 ? 6.059 -28.128 -2.042 1.00 42.12 165 ILE A CA 1
ATOM 1400 C C . ILE A 1 165 ? 4.885 -29.056 -2.369 1.00 42.12 165 ILE A C 1
ATOM 1402 O O . ILE A 1 165 ? 4.023 -29.320 -1.533 1.00 42.12 165 ILE A O 1
ATOM 1406 N N . SER A 1 166 ? 4.897 -29.563 -3.598 1.00 36.38 166 SER A N 1
ATOM 1407 C CA . SER A 1 166 ? 4.193 -30.772 -4.036 1.00 36.38 166 SER A CA 1
ATOM 1408 C C . SER A 1 166 ? 5.176 -31.675 -4.754 1.00 36.38 166 SER A C 1
ATOM 1410 O O . SER A 1 166 ? 5.895 -31.126 -5.622 1.00 36.38 166 SER A O 1
#

Sequence (166 aa):
MNLINLQRHLEEQNWLEADKETRYLLLQMSGRENDLQQRLRILDIESLPLENFQEINMLWLKYSQERFGFSVQYQICKDIGLNPSNWKNAYHSNPDLVTEQYRSFEYRIGWRDNNNNWLLGHKNCEGHFPRVWVFYGEPNINREVLSLLSLVQESELTKFSIDNIS

Nearest PDB structures (foldseek):
  7e2u-assembly1_A  TM=8.529E-01  e=1.437E-05  Synechocystis sp. PCC 6803 substr. Kazusa
  4xkb-assembly1_A  TM=8.503E-01  e=3.140E-05  Synechocystis sp. PCC 6803 substr. Kazusa
  7e2r-assembly1_A  TM=8.009E-01  e=1.368E-05  Arabidopsis thaliana
  7e2r-assembly1_B  TM=7.551E-01  e=7.994E-06  Arabidopsis thaliana
  4xkc-assembly1_A  TM=8.435E-01  e=5.927E-05  Synechocystis sp. PCC 6803 substr. Kazusa

pLDDT: mean 88.28, std 13.24, range [36.38, 98.5]